Protein AF-A0A8C2N704-F1 (afdb_monomer_lite)

Structure (mmCIF, N/CA/C/O backbone):
data_AF-A0A8C2N704-F1
#
_entry.id   AF-A0A8C2N704-F1
#
loop_
_atom_site.group_PDB
_atom_site.id
_atom_site.type_symbol
_atom_site.label_atom_id
_atom_site.label_alt_id
_atom_site.label_comp_id
_atom_site.label_asym_id
_atom_site.label_entity_id
_atom_site.label_seq_id
_atom_site.pdbx_PDB_ins_code
_atom_site.Cartn_x
_atom_site.Cartn_y
_atom_site.Cartn_z
_atom_site.occupancy
_atom_site.B_iso_or_equiv
_atom_site.auth_seq_id
_atom_site.auth_comp_id
_atom_site.auth_asym_id
_atom_site.auth_atom_id
_atom_site.pdbx_PDB_model_num
ATOM 1 N N . MET A 1 1 ? -10.768 7.204 -19.843 1.00 76.06 1 MET A N 1
ATOM 2 C CA . MET A 1 1 ? -9.777 8.125 -20.454 1.00 76.06 1 MET A CA 1
ATOM 3 C C . MET A 1 1 ? -9.732 7.905 -21.961 1.00 76.06 1 MET A C 1
ATOM 5 O O . MET A 1 1 ? -9.653 6.745 -22.363 1.00 76.06 1 MET A O 1
ATOM 9 N N . PRO A 1 2 ? -9.766 8.968 -22.784 1.00 87.25 2 PRO A N 1
ATOM 10 C CA . PRO A 1 2 ? -9.672 8.850 -24.240 1.00 87.25 2 PRO A CA 1
ATOM 11 C C . PRO A 1 2 ? -8.289 8.336 -24.679 1.00 87.25 2 PRO A C 1
ATOM 13 O O . PRO A 1 2 ? -7.266 8.698 -24.096 1.00 87.25 2 PRO A O 1
ATOM 16 N N . SER A 1 3 ? -8.245 7.490 -25.715 1.00 86.31 3 SER A N 1
ATOM 17 C CA . SER A 1 3 ? -7.014 6.843 -26.211 1.00 86.31 3 SER A CA 1
ATOM 18 C C . SER A 1 3 ? -5.982 7.832 -26.758 1.00 86.31 3 SER A C 1
ATOM 20 O O . SER A 1 3 ? -4.785 7.620 -26.584 1.00 86.31 3 SER A O 1
ATOM 22 N N . ARG A 1 4 ? -6.444 8.945 -27.338 1.00 88.19 4 ARG A N 1
ATOM 23 C CA . ARG A 1 4 ? -5.614 9.990 -27.958 1.00 88.19 4 ARG A CA 1
ATOM 24 C C . ARG A 1 4 ? -4.570 10.600 -27.015 1.00 88.19 4 ARG A C 1
ATOM 26 O O . ARG A 1 4 ? -3.517 11.024 -27.470 1.00 88.19 4 ARG A O 1
ATOM 33 N N . LEU A 1 5 ? -4.845 10.639 -25.709 1.00 90.31 5 LEU A N 1
ATOM 34 C CA . LEU A 1 5 ? -3.948 11.238 -24.713 1.00 90.31 5 LEU A CA 1
ATOM 35 C C . LEU A 1 5 ? -2.931 10.239 -24.132 1.00 90.31 5 LEU A C 1
ATOM 37 O O . LEU A 1 5 ? -2.136 10.603 -23.267 1.00 90.31 5 LEU A O 1
ATOM 41 N N . ARG A 1 6 ? -2.944 8.972 -24.572 1.00 90.75 6 ARG A N 1
ATOM 42 C CA . ARG A 1 6 ? -2.020 7.946 -24.071 1.00 90.75 6 ARG A CA 1
ATOM 43 C C . ARG A 1 6 ? -0.601 8.202 -24.582 1.00 90.75 6 ARG A C 1
ATOM 45 O O . ARG A 1 6 ? -0.399 8.511 -25.753 1.00 90.75 6 ARG A O 1
ATOM 52 N N . LYS A 1 7 ? 0.398 7.980 -23.718 1.00 89.38 7 LYS A N 1
ATOM 53 C CA . LYS A 1 7 ? 1.832 8.093 -24.056 1.00 89.38 7 LYS A CA 1
ATOM 54 C C . LYS A 1 7 ? 2.218 7.244 -25.277 1.00 89.38 7 LYS A C 1
ATOM 56 O O . LYS A 1 7 ? 3.065 7.657 -26.058 1.00 89.38 7 LYS A O 1
ATOM 61 N N . THR A 1 8 ? 1.553 6.106 -25.471 1.00 87.44 8 THR A N 1
ATOM 62 C CA . THR A 1 8 ? 1.753 5.206 -26.616 1.00 87.44 8 THR A CA 1
ATOM 63 C C . THR A 1 8 ? 1.484 5.879 -27.960 1.00 87.44 8 THR A C 1
ATOM 65 O O . THR A 1 8 ? 2.195 5.600 -28.916 1.00 87.44 8 THR A O 1
ATOM 68 N N . GLN A 1 9 ? 0.521 6.806 -28.034 1.00 88.19 9 GLN A N 1
ATOM 69 C CA . GLN A 1 9 ? 0.185 7.498 -29.281 1.00 88.19 9 GLN A CA 1
ATOM 70 C C . GLN A 1 9 ? 1.294 8.461 -29.728 1.00 88.19 9 GLN A C 1
ATOM 72 O O . GLN A 1 9 ? 1.490 8.659 -30.920 1.00 88.19 9 GLN A O 1
ATOM 77 N N . LYS A 1 10 ? 2.032 9.048 -28.775 1.00 88.31 10 LYS A N 1
ATOM 78 C CA . LYS A 1 10 ? 3.119 10.005 -29.048 1.00 88.31 10 LYS A CA 1
ATOM 79 C C . LYS A 1 10 ? 4.423 9.344 -29.493 1.00 88.31 10 LYS A C 1
ATOM 81 O O . LYS A 1 10 ? 5.279 10.019 -30.038 1.00 88.31 10 LYS A O 1
ATOM 86 N N . LEU A 1 11 ? 4.587 8.056 -29.207 1.00 85.44 11 LEU A N 1
ATOM 87 C CA . LEU A 1 11 ? 5.817 7.303 -29.461 1.00 85.44 11 LEU A CA 1
ATOM 88 C C . LEU A 1 11 ? 5.685 6.370 -30.675 1.00 85.44 11 LEU A C 1
ATOM 90 O O . LEU A 1 11 ? 6.555 5.539 -30.922 1.00 85.44 11 LEU A O 1
ATOM 94 N N . TRP A 1 12 ? 4.590 6.493 -31.425 1.00 83.69 12 TRP A N 1
ATOM 95 C CA . TRP A 1 12 ? 4.372 5.743 -32.653 1.00 83.69 12 TRP A CA 1
ATOM 96 C C . TRP A 1 12 ? 5.392 6.168 -33.721 1.00 83.69 12 TRP A C 1
ATOM 98 O O . TRP A 1 12 ? 5.642 7.357 -33.894 1.00 83.69 12 TRP A O 1
ATOM 108 N N . GLY A 1 13 ? 6.011 5.200 -34.400 1.00 88.12 13 GLY A N 1
ATOM 109 C CA . GLY A 1 13 ? 7.096 5.434 -35.365 1.00 88.12 13 GLY A CA 1
ATOM 110 C C . GLY A 1 13 ? 8.515 5.321 -34.788 1.00 88.12 13 GLY A C 1
ATOM 111 O O . GLY A 1 13 ? 9.463 5.164 -35.551 1.00 88.12 13 GLY A O 1
ATOM 112 N N . HIS A 1 14 ? 8.683 5.312 -33.461 1.00 88.88 14 HIS A N 1
ATOM 113 C CA . HIS A 1 14 ? 9.965 4.970 -32.837 1.00 88.88 14 HIS A CA 1
ATOM 114 C C . HIS A 1 14 ? 10.145 3.445 -32.792 1.00 88.88 14 HIS A C 1
ATOM 116 O O . HIS A 1 14 ? 9.219 2.723 -32.426 1.00 88.88 14 HIS A O 1
ATOM 122 N N . MET A 1 15 ? 11.337 2.948 -33.151 1.00 83.38 15 MET A N 1
ATOM 123 C CA . MET A 1 15 ? 11.590 1.504 -33.298 1.00 83.38 15 MET A CA 1
ATOM 124 C C . MET A 1 15 ? 11.445 0.710 -31.993 1.00 83.38 15 MET A C 1
ATOM 126 O O . MET A 1 15 ? 10.939 -0.407 -32.005 1.00 83.38 15 MET A O 1
ATOM 130 N N . SER A 1 16 ? 11.886 1.287 -30.877 1.00 81.94 16 SER A N 1
ATOM 131 C CA . SER A 1 16 ? 11.734 0.747 -29.525 1.00 81.94 16 SER A CA 1
ATOM 132 C C . SER A 1 16 ? 11.634 1.900 -28.535 1.00 81.94 16 SER A C 1
ATOM 134 O O . SER A 1 16 ? 12.130 2.996 -28.793 1.00 81.94 16 SER A O 1
ATOM 136 N N . HIS A 1 17 ? 11.011 1.646 -27.385 1.00 79.94 17 HIS A N 1
ATOM 137 C CA . HIS A 1 17 ? 10.952 2.622 -26.295 1.00 79.94 17 HIS A CA 1
ATOM 138 C C . HIS A 1 17 ? 12.237 2.668 -25.455 1.00 79.94 17 HIS A C 1
ATOM 140 O O . HIS A 1 17 ? 12.477 3.677 -24.803 1.00 79.94 17 HIS A O 1
ATOM 146 N N . ASP A 1 18 ? 13.057 1.613 -25.514 1.00 78.50 18 ASP A N 1
ATOM 147 C CA . ASP A 1 18 ? 14.309 1.458 -24.773 1.00 78.50 18 ASP A CA 1
ATOM 148 C C . ASP A 1 18 ? 15.323 0.663 -25.618 1.00 78.50 18 ASP A C 1
ATOM 150 O O . ASP A 1 18 ? 14.937 -0.235 -26.371 1.00 78.50 18 ASP A O 1
ATOM 154 N N . CYS A 1 19 ? 16.619 0.976 -25.499 1.00 78.56 19 CYS A N 1
ATOM 155 C CA . CYS A 1 19 ? 17.670 0.372 -26.337 1.00 78.56 19 CYS A CA 1
ATOM 156 C C . CYS A 1 19 ? 18.398 -0.817 -25.680 1.00 78.56 19 CYS A C 1
ATOM 158 O O . CYS A 1 19 ? 18.825 -1.730 -26.381 1.00 78.56 19 CYS A O 1
ATOM 160 N N . ILE A 1 20 ? 18.561 -0.810 -24.351 1.00 87.06 20 ILE A N 1
ATOM 161 C CA . ILE A 1 20 ? 19.411 -1.778 -23.624 1.00 87.06 20 ILE A CA 1
ATOM 162 C C . ILE A 1 20 ? 18.556 -2.792 -22.856 1.00 87.06 20 ILE A C 1
ATOM 164 O O . ILE A 1 20 ? 18.673 -4.000 -23.055 1.00 87.06 20 ILE A O 1
ATOM 168 N N . GLY A 1 21 ? 17.662 -2.309 -21.993 1.00 84.12 21 GLY A N 1
ATOM 169 C CA . GLY A 1 21 ? 16.688 -3.149 -21.304 1.00 84.12 21 GLY A CA 1
ATOM 170 C C . GLY A 1 21 ? 15.488 -3.403 -22.206 1.00 84.12 21 GLY A C 1
ATOM 171 O O . GLY A 1 21 ? 14.748 -2.477 -22.520 1.00 84.12 21 GLY A O 1
ATOM 172 N N . LYS A 1 22 ? 15.277 -4.650 -22.633 1.00 88.06 22 LYS A N 1
ATOM 173 C CA . LYS A 1 22 ? 14.087 -5.008 -23.417 1.00 88.06 22 LYS A CA 1
ATOM 174 C C . LYS A 1 22 ? 12.879 -5.181 -22.501 1.00 88.06 22 LYS A C 1
ATOM 176 O O . LYS A 1 22 ? 12.989 -5.754 -21.416 1.00 88.06 22 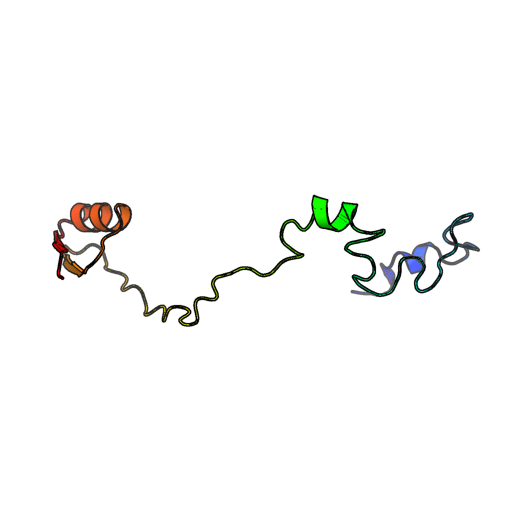LYS A O 1
ATOM 181 N N . ASN A 1 23 ? 11.711 -4.748 -22.972 1.00 89.00 23 ASN A N 1
ATOM 182 C CA . ASN A 1 23 ? 10.456 -4.984 -22.268 1.00 89.00 23 ASN A CA 1
ATOM 183 C C . ASN A 1 23 ? 10.044 -6.460 -22.394 1.00 89.00 23 ASN A C 1
ATOM 185 O O . ASN A 1 23 ? 9.404 -6.870 -23.363 1.00 89.00 23 ASN A O 1
ATOM 189 N N . CYS A 1 24 ? 10.444 -7.260 -21.410 1.00 88.19 24 CYS A N 1
ATOM 190 C CA . CYS A 1 24 ? 10.112 -8.676 -21.304 1.00 88.19 24 CYS A CA 1
ATOM 191 C C . CYS A 1 24 ? 8.987 -8.888 -20.280 1.00 88.19 24 CYS A C 1
ATOM 193 O O . CYS A 1 24 ? 8.923 -8.200 -19.265 1.00 88.19 24 CYS A O 1
ATOM 195 N N . LYS A 1 25 ? 8.114 -9.877 -20.525 1.00 92.50 25 LYS A N 1
ATOM 196 C CA . LYS A 1 25 ? 6.827 -10.036 -19.817 1.00 92.50 25 LYS A CA 1
ATOM 197 C C . LYS A 1 25 ? 6.938 -10.040 -18.281 1.00 92.50 25 LYS A C 1
ATOM 199 O O . LYS A 1 25 ? 6.159 -9.345 -17.639 1.00 92.50 25 LYS A O 1
ATOM 204 N N . HIS A 1 26 ? 7.882 -10.787 -17.696 1.00 90.62 26 HIS A N 1
ATOM 205 C CA . HIS A 1 26 ? 8.040 -10.913 -16.235 1.00 90.62 26 HIS A CA 1
ATOM 206 C C . HIS A 1 26 ? 9.510 -11.103 -15.814 1.00 90.62 26 HIS A C 1
ATOM 208 O O . HIS A 1 26 ? 9.897 -12.177 -15.365 1.00 90.62 26 HIS A O 1
ATOM 214 N N . THR A 1 27 ? 10.348 -10.073 -15.948 1.00 90.12 27 THR A N 1
ATOM 215 C CA . THR A 1 27 ? 11.784 -10.162 -15.601 1.00 90.12 27 THR A CA 1
ATOM 216 C C . THR A 1 27 ? 12.050 -10.347 -14.103 1.00 90.12 27 THR A C 1
ATOM 218 O O . THR A 1 27 ? 12.970 -11.063 -13.731 1.00 90.12 27 THR A O 1
ATOM 221 N N . GLY A 1 28 ? 11.241 -9.725 -13.239 1.00 89.19 28 GLY A N 1
ATOM 222 C CA . GLY A 1 28 ? 11.416 -9.740 -11.779 1.00 89.19 28 GLY A CA 1
ATOM 223 C C . GLY A 1 28 ? 10.537 -10.740 -11.023 1.00 89.19 28 GLY A C 1
ATOM 224 O O . GLY A 1 28 ? 10.512 -10.696 -9.791 1.00 89.19 28 GLY A O 1
ATOM 225 N N . GLY A 1 29 ? 9.812 -11.603 -11.739 1.00 93.19 29 GLY A N 1
ATOM 226 C CA . GLY A 1 29 ? 8.780 -12.482 -11.189 1.00 93.19 29 GLY A CA 1
ATOM 227 C C . GLY A 1 29 ? 7.360 -11.925 -11.338 1.00 93.19 29 GLY A C 1
ATOM 228 O O . GLY A 1 29 ? 7.142 -10.790 -11.764 1.00 93.19 29 GLY A O 1
ATOM 229 N N . PHE A 1 30 ? 6.370 -12.761 -11.030 1.00 93.56 30 PHE A N 1
ATOM 230 C CA . PHE A 1 30 ? 4.957 -12.405 -11.131 1.00 93.56 30 PHE A CA 1
ATOM 231 C C . PHE A 1 30 ? 4.447 -11.816 -9.810 1.00 93.56 30 PHE A C 1
ATOM 233 O O . PHE A 1 30 ? 4.601 -12.427 -8.752 1.00 93.56 30 PHE A O 1
ATOM 240 N N . ARG A 1 31 ? 3.784 -10.654 -9.873 1.00 93.88 31 ARG A N 1
ATOM 241 C CA . ARG A 1 31 ? 3.217 -9.959 -8.699 1.00 93.88 31 ARG A CA 1
ATOM 242 C C . ARG A 1 31 ? 4.275 -9.760 -7.596 1.00 93.88 31 ARG A C 1
ATOM 244 O O . ARG A 1 31 ? 5.374 -9.311 -7.889 1.00 93.88 31 ARG A O 1
ATOM 251 N N . ASN A 1 32 ? 3.957 -10.106 -6.347 1.00 91.94 32 ASN A N 1
ATOM 252 C CA . ASN A 1 32 ? 4.810 -9.909 -5.168 1.00 91.94 32 ASN A CA 1
ATOM 253 C C . ASN A 1 32 ? 5.847 -11.036 -4.971 1.00 91.94 32 ASN A C 1
ATOM 255 O O . ASN A 1 32 ? 6.342 -11.239 -3.860 1.00 91.94 32 ASN A O 1
ATOM 259 N N . ALA A 1 33 ? 6.148 -11.811 -6.019 1.00 95.19 33 ALA A N 1
ATOM 260 C CA . ALA A 1 33 ? 7.176 -12.843 -5.964 1.00 95.19 33 ALA A CA 1
ATOM 261 C C . ALA A 1 33 ? 8.532 -12.242 -5.570 1.00 95.19 33 ALA A C 1
ATOM 263 O O . ALA A 1 33 ? 8.868 -11.134 -5.972 1.00 95.19 33 ALA A O 1
ATOM 264 N N . GLY A 1 34 ? 9.317 -12.975 -4.778 1.00 95.25 34 GLY A N 1
ATOM 265 C CA . GLY A 1 34 ? 10.639 -12.519 -4.342 1.00 95.25 34 GLY A CA 1
ATOM 266 C C . GLY A 1 34 ? 10.631 -11.431 -3.267 1.00 95.25 34 GLY A C 1
ATOM 267 O O . GLY A 1 34 ? 11.690 -10.880 -2.980 1.00 95.25 34 GLY A O 1
ATOM 268 N N . GLY A 1 35 ? 9.483 -11.133 -2.647 1.00 94.31 35 GLY A N 1
ATOM 269 C CA . GLY A 1 35 ? 9.355 -10.063 -1.652 1.00 94.31 35 GLY A CA 1
ATOM 270 C C . GLY A 1 35 ? 10.270 -10.182 -0.426 1.00 94.31 35 GLY A C 1
ATOM 271 O O . GLY A 1 35 ? 10.615 -9.161 0.148 1.00 94.31 35 GLY A O 1
ATOM 272 N N . MET A 1 36 ? 10.726 -11.390 -0.069 1.00 94.62 36 MET A N 1
ATOM 273 C CA . MET A 1 36 ? 11.743 -11.613 0.977 1.00 94.62 36 MET A CA 1
ATOM 274 C C . MET A 1 36 ? 13.152 -11.914 0.427 1.00 94.62 36 MET A C 1
ATOM 276 O O . MET A 1 36 ? 14.092 -12.037 1.207 1.00 94.62 36 MET A O 1
ATOM 280 N N . HIS A 1 37 ? 13.310 -12.047 -0.894 1.00 94.75 37 HIS A N 1
ATOM 281 C CA . HIS A 1 37 ? 14.577 -12.378 -1.553 1.00 94.75 37 HIS A CA 1
ATOM 282 C C . HIS A 1 37 ? 15.123 -11.159 -2.312 1.00 94.75 37 HIS A C 1
ATOM 284 O O . HIS A 1 37 ? 15.660 -10.242 -1.694 1.00 94.75 37 HIS A O 1
ATOM 290 N N . HIS A 1 38 ? 14.948 -11.096 -3.634 1.00 95.44 38 HIS A N 1
ATOM 291 C CA . HIS A 1 38 ? 15.489 -10.023 -4.475 1.00 95.44 38 HIS A CA 1
ATOM 292 C C . HIS A 1 38 ? 14.676 -8.721 -4.444 1.00 95.44 38 HIS A C 1
ATOM 294 O O . HIS A 1 38 ? 15.209 -7.676 -4.800 1.00 95.44 38 HIS A O 1
ATOM 300 N N . HIS A 1 39 ? 13.427 -8.742 -3.961 1.00 96.31 39 HIS A N 1
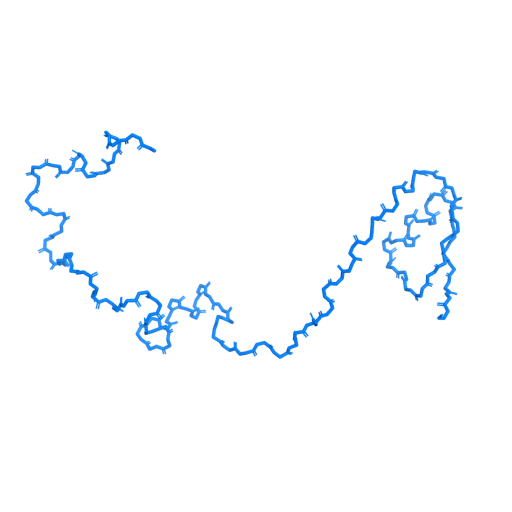ATOM 301 C CA . HIS A 1 39 ? 12.606 -7.535 -3.740 1.00 96.31 39 HIS A CA 1
ATOM 302 C C . HIS A 1 39 ? 12.547 -7.094 -2.273 1.00 96.31 39 HIS A C 1
ATOM 304 O O . HIS A 1 39 ? 11.784 -6.189 -1.931 1.00 96.31 39 HIS A O 1
ATOM 310 N N . ARG A 1 40 ? 13.370 -7.689 -1.402 1.00 95.00 40 ARG A N 1
ATOM 311 C CA . ARG A 1 40 ? 13.366 -7.422 0.042 1.00 95.00 40 ARG A CA 1
ATOM 312 C C . ARG A 1 40 ? 13.506 -5.939 0.384 1.00 95.00 40 ARG A C 1
ATOM 314 O O . ARG A 1 40 ? 12.750 -5.431 1.200 1.00 95.00 40 ARG A O 1
ATOM 321 N N . ILE A 1 41 ? 14.408 -5.226 -0.288 1.00 96.00 41 ILE A N 1
ATOM 322 C CA . ILE A 1 41 ? 14.649 -3.795 -0.037 1.00 96.00 41 ILE A CA 1
ATOM 323 C C . ILE A 1 41 ? 13.376 -2.964 -0.259 1.00 96.00 41 ILE A C 1
ATOM 325 O O . ILE A 1 41 ? 13.092 -2.052 0.515 1.00 96.00 41 ILE A O 1
ATOM 329 N N . ASN A 1 42 ? 12.590 -3.284 -1.292 1.00 94.62 42 ASN A N 1
ATOM 330 C CA . ASN A 1 42 ? 11.339 -2.583 -1.568 1.00 94.62 42 ASN A CA 1
ATOM 331 C C . ASN A 1 42 ? 10.307 -2.810 -0.451 1.00 94.62 42 ASN A C 1
ATOM 333 O O . ASN A 1 42 ? 9.670 -1.859 0.001 1.00 94.62 42 ASN A O 1
ATOM 337 N N . PHE A 1 43 ? 10.166 -4.052 0.016 1.00 95.00 43 PHE A N 1
ATOM 338 C CA . PHE A 1 43 ? 9.222 -4.386 1.081 1.00 95.00 43 PHE A CA 1
ATOM 339 C C . PHE A 1 43 ? 9.653 -3.845 2.445 1.00 95.00 43 PHE A C 1
ATOM 341 O O . PHE A 1 43 ? 8.830 -3.251 3.132 1.00 95.00 43 PHE A O 1
ATOM 348 N N . ASP A 1 44 ? 10.932 -3.948 2.800 1.00 93.00 44 ASP A N 1
ATOM 349 C CA . ASP A 1 44 ? 11.444 -3.437 4.076 1.00 93.00 44 ASP A CA 1
ATOM 350 C C . ASP A 1 44 ? 11.330 -1.902 4.150 1.00 93.00 44 ASP A C 1
ATOM 352 O O . ASP A 1 44 ? 11.037 -1.350 5.210 1.00 93.00 44 ASP A O 1
ATOM 356 N N . LYS A 1 45 ? 11.511 -1.199 3.021 1.00 95.62 45 LYS A N 1
ATOM 357 C CA . LYS A 1 45 ? 11.477 0.270 2.973 1.00 95.62 45 LYS A CA 1
ATOM 358 C C . LYS A 1 45 ? 10.066 0.852 2.926 1.00 95.62 45 LYS A C 1
ATOM 360 O O . LYS A 1 45 ? 9.785 1.820 3.627 1.00 95.62 45 LYS A O 1
ATOM 365 N N . TYR A 1 46 ? 9.203 0.322 2.062 1.00 95.88 46 TYR A N 1
ATOM 366 C CA . TYR A 1 46 ? 7.894 0.927 1.785 1.00 95.88 46 TYR A CA 1
ATOM 367 C C . TYR A 1 46 ? 6.728 0.176 2.428 1.00 95.88 46 TYR A C 1
ATOM 369 O O . TYR A 1 46 ? 5.629 0.721 2.530 1.00 95.88 46 TYR A O 1
ATOM 377 N N . HIS A 1 47 ? 6.952 -1.058 2.882 1.00 93.12 47 HIS A N 1
ATOM 378 C CA . HIS A 1 47 ? 5.911 -1.926 3.424 1.00 93.12 47 HIS A CA 1
ATOM 379 C C . HIS A 1 47 ? 6.341 -2.585 4.750 1.00 93.12 47 HIS A C 1
ATOM 381 O O . HIS A 1 47 ? 6.342 -3.817 4.863 1.00 93.12 47 HIS A O 1
ATOM 387 N N . PRO A 1 48 ? 6.687 -1.793 5.786 1.00 91.56 48 PRO A N 1
ATOM 388 C CA . PRO A 1 48 ? 7.060 -2.347 7.080 1.00 91.56 48 PRO A CA 1
ATOM 389 C C . PRO A 1 48 ? 5.887 -3.131 7.686 1.00 91.56 48 PRO A C 1
ATOM 391 O O . PRO A 1 48 ? 4.739 -2.687 7.663 1.00 91.56 48 PRO A O 1
ATOM 394 N N . GLY A 1 49 ? 6.172 -4.322 8.214 1.00 89.81 49 GLY A N 1
ATOM 395 C CA . GLY A 1 49 ? 5.158 -5.212 8.791 1.00 89.81 49 GLY A CA 1
ATOM 396 C C . GLY A 1 49 ? 4.273 -5.937 7.770 1.00 89.81 49 GLY A C 1
ATOM 397 O O . GLY A 1 49 ? 3.318 -6.598 8.171 1.00 89.81 49 GLY A O 1
ATOM 398 N N . TYR A 1 50 ? 4.576 -5.844 6.468 1.00 90.44 50 TYR A N 1
ATOM 399 C CA . TYR A 1 50 ? 3.861 -6.592 5.426 1.00 90.44 50 TYR A CA 1
ATOM 400 C C . TYR A 1 50 ? 4.056 -8.105 5.557 1.00 90.44 50 TYR A C 1
ATOM 402 O O . TYR A 1 50 ? 3.129 -8.884 5.339 1.00 90.44 50 TYR A O 1
ATOM 410 N N . PHE A 1 51 ? 5.263 -8.517 5.944 1.00 87.25 51 PHE A N 1
ATOM 411 C CA . PHE A 1 51 ? 5.562 -9.898 6.297 1.00 87.25 51 PHE A CA 1
ATOM 412 C C . PHE A 1 51 ? 5.482 -10.078 7.818 1.00 87.25 51 PHE A C 1
ATOM 414 O O . PHE A 1 51 ? 6.055 -9.296 8.574 1.00 87.25 51 PHE A O 1
ATOM 421 N N . GLY A 1 52 ? 4.781 -11.127 8.258 1.00 84.19 52 GLY A N 1
ATOM 422 C CA . GLY A 1 52 ? 4.590 -11.473 9.670 1.00 84.19 52 GLY A CA 1
ATOM 423 C C . GLY A 1 52 ? 3.117 -11.673 10.043 1.00 84.19 52 GLY A C 1
ATOM 424 O O . GLY A 1 52 ? 2.215 -11.159 9.386 1.00 84.19 52 GLY A O 1
ATOM 425 N N . LYS A 1 53 ? 2.849 -12.446 11.102 1.00 77.81 53 LYS A N 1
ATOM 426 C CA . LYS A 1 53 ? 1.504 -12.562 11.691 1.00 77.81 53 LYS A CA 1
ATOM 427 C C . LYS A 1 53 ? 1.349 -11.530 12.802 1.00 77.81 53 LYS A C 1
ATOM 429 O O . LYS A 1 53 ? 2.119 -11.536 13.757 1.00 77.81 53 LYS A O 1
ATOM 434 N N . GLN A 1 54 ? 0.313 -10.699 12.724 1.00 66.06 54 GLN A N 1
ATOM 435 C CA . GLN A 1 54 ? -0.080 -9.846 13.842 1.00 66.06 54 GLN A CA 1
ATOM 436 C C . GLN A 1 54 ? -0.866 -10.682 14.862 1.00 66.06 54 GLN A C 1
ATOM 438 O O . GLN A 1 54 ? -1.968 -11.160 14.588 1.00 66.06 54 GLN A O 1
ATOM 443 N N . ALA A 1 55 ? -0.286 -10.897 16.040 1.00 61.47 55 ALA A N 1
ATOM 444 C CA . ALA A 1 55 ? -0.918 -11.642 17.122 1.00 61.47 55 ALA A CA 1
ATOM 445 C C . ALA A 1 55 ? -1.851 -10.719 17.921 1.00 61.47 55 ALA A C 1
ATOM 447 O O . ALA A 1 55 ? -1.425 -10.114 18.898 1.00 61.47 55 ALA A O 1
ATOM 448 N N . ARG A 1 56 ? -3.097 -10.575 17.444 1.00 66.31 56 ARG A N 1
ATOM 449 C CA . ARG A 1 56 ? -4.333 -10.187 18.167 1.00 66.31 56 ARG A CA 1
ATOM 450 C C . ARG A 1 56 ? -5.388 -9.788 17.133 1.00 66.31 56 ARG A C 1
ATOM 452 O O . ARG A 1 56 ? -5.464 -8.641 16.704 1.00 66.31 56 ARG A O 1
ATOM 459 N N . VAL A 1 57 ? -6.208 -10.746 16.717 1.00 62.09 57 VAL A N 1
ATOM 460 C CA . VAL A 1 57 ? -7.438 -10.459 15.969 1.00 62.09 57 VAL A CA 1
ATOM 461 C C . VAL A 1 57 ? -8.552 -10.192 16.977 1.00 62.09 57 VAL A C 1
ATOM 463 O O . VAL A 1 57 ? -9.027 -11.110 17.638 1.00 62.09 57 VAL A O 1
ATOM 466 N N . ASN A 1 58 ? -8.967 -8.932 17.114 1.00 65.56 58 ASN A N 1
ATOM 467 C CA . ASN A 1 58 ? -10.189 -8.596 17.844 1.00 65.56 58 ASN A CA 1
ATOM 468 C C . ASN A 1 58 ? -11.391 -9.114 17.036 1.00 65.56 58 ASN A C 1
ATOM 470 O O . ASN A 1 58 ? -11.782 -8.502 16.042 1.00 65.56 58 ASN A O 1
ATOM 474 N N . ALA A 1 59 ? -11.957 -10.254 17.445 1.00 59.97 59 ALA A N 1
ATOM 475 C CA . ALA A 1 59 ? -13.116 -10.879 16.797 1.00 59.97 59 ALA A CA 1
ATOM 476 C C . ALA A 1 59 ? -14.408 -10.044 16.929 1.00 59.97 59 ALA A C 1
ATOM 478 O O . ALA A 1 59 ? -15.322 -10.173 16.120 1.00 59.97 59 ALA A O 1
ATOM 479 N N . ALA A 1 60 ? -14.467 -9.141 17.909 1.00 62.47 60 ALA A N 1
ATOM 480 C CA . ALA A 1 60 ? -15.572 -8.218 18.122 1.00 62.47 60 ALA A CA 1
ATOM 481 C C . ALA A 1 60 ? -15.203 -6.826 17.589 1.00 62.47 60 ALA A C 1
ATOM 483 O O . ALA A 1 60 ? -14.791 -5.948 18.341 1.00 62.47 60 ALA A O 1
ATOM 484 N N . LYS A 1 61 ? -15.319 -6.605 16.276 1.00 57.44 61 LYS A N 1
ATOM 485 C CA . LYS A 1 61 ? -15.292 -5.241 15.727 1.00 57.44 61 LYS A CA 1
ATOM 486 C C . LYS A 1 61 ? -16.611 -4.547 16.087 1.00 57.44 61 LYS A C 1
ATOM 488 O O . LYS A 1 61 ? -17.609 -4.697 15.399 1.00 57.44 61 LYS A O 1
ATOM 493 N N . ASN A 1 62 ? -16.579 -3.879 17.235 1.00 57.78 62 ASN A N 1
ATOM 494 C CA . ASN A 1 62 ? -17.361 -2.738 17.711 1.00 57.78 62 ASN A CA 1
ATOM 495 C C . ASN A 1 62 ? -18.668 -2.449 16.946 1.00 57.78 62 ASN A C 1
ATOM 497 O O . ASN A 1 62 ? -18.648 -1.895 15.848 1.00 57.78 62 ASN A O 1
ATOM 501 N N . LYS A 1 63 ? -19.815 -2.716 17.582 1.00 50.69 63 LYS A N 1
ATOM 502 C CA . LYS A 1 63 ? -21.090 -2.095 17.204 1.00 50.69 63 LYS A CA 1
ATOM 503 C C . LYS A 1 63 ? -20.991 -0.608 17.543 1.00 50.69 63 LYS A C 1
ATOM 505 O O . LYS A 1 63 ? -21.185 -0.227 18.693 1.00 50.69 63 LYS A O 1
ATOM 510 N N . THR A 1 64 ? -20.647 0.228 16.569 1.00 47.25 64 THR A N 1
ATOM 511 C CA . THR A 1 64 ? -20.775 1.684 16.697 1.00 47.25 64 THR A CA 1
ATOM 512 C C . THR A 1 64 ? -22.265 2.024 16.684 1.00 47.25 64 THR A C 1
ATOM 514 O O . THR A 1 64 ? -22.840 2.330 15.645 1.00 47.25 64 THR A O 1
ATOM 517 N N . GLY A 1 65 ? -22.914 1.879 17.841 1.00 49.41 65 GLY A N 1
ATOM 518 C CA . GLY A 1 65 ? -24.206 2.499 18.106 1.00 49.41 65 GLY A CA 1
ATOM 519 C C . GLY A 1 65 ? -24.029 4.013 18.078 1.00 49.41 65 GLY A C 1
ATOM 520 O O . GLY A 1 65 ? -23.033 4.525 18.589 1.00 49.41 65 GLY A O 1
ATOM 521 N N . ALA A 1 66 ? -24.947 4.698 17.402 1.00 50.94 66 ALA A N 1
ATOM 522 C CA . ALA A 1 66 ? -24.931 6.134 17.174 1.00 50.94 66 ALA A CA 1
ATOM 523 C C . ALA A 1 66 ? -24.574 6.911 18.450 1.00 50.94 66 ALA A C 1
ATOM 525 O O . ALA A 1 66 ? -25.220 6.744 19.483 1.00 50.94 66 ALA A O 1
ATOM 526 N N . ALA A 1 67 ? -23.553 7.767 18.367 1.00 49.56 67 ALA A N 1
ATOM 527 C CA . ALA A 1 67 ? -23.310 8.759 19.400 1.00 49.56 67 ALA A CA 1
ATOM 528 C C . ALA A 1 67 ? -24.521 9.707 19.407 1.00 49.56 67 ALA A C 1
ATOM 530 O O . ALA A 1 67 ? -24.775 10.334 18.373 1.00 49.56 67 ALA A O 1
ATOM 531 N N . PRO A 1 68 ? -25.293 9.804 20.503 1.00 54.66 68 PRO A N 1
ATOM 532 C CA . PRO A 1 68 ? -26.333 10.811 20.579 1.00 54.66 68 PRO A CA 1
ATOM 533 C C . PRO A 1 68 ? -25.657 12.179 20.470 1.00 54.66 68 PRO A C 1
ATOM 535 O O . PRO A 1 68 ? -24.692 12.470 21.182 1.00 54.66 68 PRO A O 1
ATOM 538 N N . ILE A 1 69 ? -26.134 13.005 19.540 1.00 55.16 69 ILE A N 1
ATOM 539 C CA . ILE A 1 69 ? -25.789 14.423 19.494 1.00 55.16 69 ILE A CA 1
ATOM 540 C C . ILE A 1 69 ? -26.504 15.033 20.697 1.00 55.16 69 ILE A C 1
ATOM 542 O O . ILE A 1 69 ? -27.692 15.332 20.641 1.00 55.16 69 ILE A O 1
ATOM 546 N N . ILE A 1 70 ? -25.806 15.089 21.830 1.00 57.75 70 ILE A N 1
ATOM 547 C CA . ILE A 1 70 ? -26.300 15.755 23.032 1.00 57.75 70 ILE A CA 1
ATOM 548 C C . ILE A 1 70 ? -26.114 17.250 22.776 1.00 57.75 70 ILE A C 1
ATOM 550 O O . ILE A 1 70 ? -25.050 17.810 23.040 1.00 57.75 70 ILE A O 1
ATOM 554 N N . ASP A 1 71 ? -27.125 17.863 22.162 1.00 55.56 71 ASP A N 1
ATOM 555 C CA . ASP A 1 71 ? -27.259 19.315 22.091 1.00 55.56 71 ASP A CA 1
ATOM 556 C C . ASP A 1 71 ? -27.149 19.889 23.501 1.00 55.56 71 ASP A C 1
ATOM 558 O O . ASP A 1 71 ? -27.844 19.388 24.377 1.00 55.56 71 ASP A O 1
ATOM 562 N N . VAL A 1 72 ? -26.254 20.876 23.660 1.00 57.78 72 VAL A N 1
ATOM 563 C CA . VAL A 1 72 ? -25.973 21.910 24.697 1.00 57.78 72 VAL A CA 1
ATOM 564 C C . VAL A 1 72 ? -26.734 21.918 26.044 1.00 57.78 72 VAL A C 1
ATOM 566 O O . VAL A 1 72 ? -26.795 22.941 26.721 1.00 57.78 72 VAL A O 1
ATOM 569 N N . GLN A 1 73 ? -27.307 20.803 26.466 1.00 66.69 73 GLN A N 1
ATOM 570 C CA . GLN A 1 73 ? -28.150 20.653 27.638 1.00 66.69 73 GLN A CA 1
ATOM 571 C C . GLN A 1 73 ? -27.358 19.934 28.734 1.00 66.69 73 GLN A C 1
ATOM 573 O O . GLN A 1 73 ? -26.666 18.946 28.451 1.00 66.69 73 GLN A O 1
ATOM 578 N N . PRO A 1 74 ? -27.452 20.395 29.991 1.00 76.19 74 PRO A N 1
ATOM 579 C CA . PRO A 1 74 ? -26.788 19.740 31.106 1.00 76.19 74 PRO A CA 1
ATOM 580 C C . PRO A 1 74 ? -27.374 18.336 31.304 1.00 76.19 74 PRO A C 1
ATOM 582 O O . PRO A 1 74 ? -28.540 18.173 31.663 1.00 76.19 74 PRO A O 1
ATOM 585 N N . VAL A 1 75 ? -26.553 17.310 31.064 1.00 79.69 75 VAL A N 1
ATOM 586 C CA . VAL A 1 75 ? -26.927 15.891 31.169 1.00 79.69 75 VAL A CA 1
ATOM 587 C C . VAL A 1 75 ? -26.044 15.167 32.185 1.00 79.69 75 VAL A C 1
ATOM 589 O O . VAL A 1 75 ? -24.854 15.458 32.324 1.00 79.69 75 VAL A O 1
ATOM 592 N N . ILE A 1 76 ? -26.616 14.190 32.887 1.00 85.25 76 ILE A N 1
ATOM 593 C CA . ILE A 1 76 ? -25.865 13.275 33.751 1.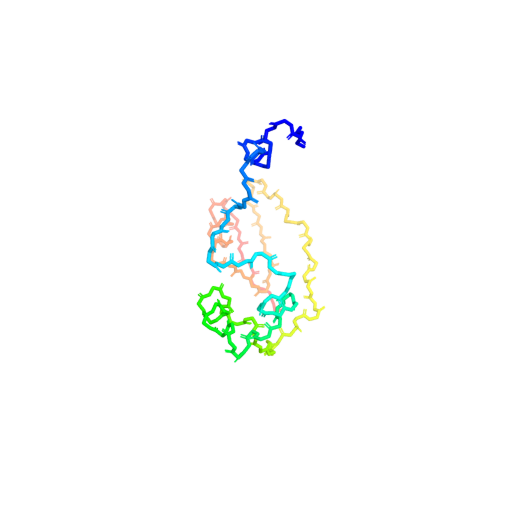00 85.25 76 ILE A CA 1
ATOM 594 C C . ILE A 1 76 ? -25.613 11.982 32.974 1.00 85.25 76 ILE A C 1
ATOM 596 O O . ILE A 1 76 ? -26.558 11.264 32.650 1.00 85.25 76 ILE A O 1
ATOM 600 N N . VAL A 1 77 ? -24.350 11.668 32.689 1.00 84.00 77 VAL A N 1
ATOM 601 C CA . VAL A 1 77 ? -23.964 10.445 31.969 1.00 84.00 77 VAL A CA 1
ATOM 602 C C . VAL A 1 77 ? -23.406 9.429 32.957 1.00 84.00 77 VAL A C 1
ATOM 604 O O . VAL A 1 77 ? -22.533 9.757 33.761 1.00 84.00 77 VAL A O 1
ATOM 607 N N . LYS A 1 78 ? -23.915 8.196 32.890 1.00 86.88 78 LYS A N 1
ATOM 608 C CA . LYS A 1 78 ? -23.473 7.052 33.695 1.00 86.88 78 LYS A CA 1
ATOM 609 C C . LYS A 1 78 ? -22.768 6.044 32.805 1.00 86.88 78 LYS A C 1
ATOM 611 O O . LYS A 1 78 ? -23.401 5.500 31.906 1.00 86.88 78 LYS A O 1
ATOM 616 N N . ASP A 1 79 ? -21.491 5.801 33.057 1.00 85.50 79 ASP A N 1
ATOM 617 C CA . ASP A 1 79 ? -20.694 4.852 32.280 1.00 85.50 79 ASP A CA 1
ATOM 618 C C . ASP A 1 79 ? -19.575 4.257 33.143 1.00 85.50 79 ASP A C 1
ATOM 620 O O . ASP A 1 79 ? -19.268 4.755 34.228 1.00 85.50 79 ASP A O 1
ATOM 624 N N . LYS A 1 80 ? -18.963 3.183 32.651 1.00 88.19 80 LYS A N 1
ATOM 625 C CA . LYS A 1 80 ? -17.828 2.511 33.277 1.00 88.19 80 LYS A CA 1
ATOM 626 C C . LYS A 1 80 ? -16.512 3.230 33.011 1.00 88.19 80 LYS A C 1
ATOM 628 O O . LYS A 1 80 ? -15.620 3.201 33.856 1.00 88.19 80 LYS A O 1
ATOM 633 N N . VAL A 1 81 ? -16.366 3.854 31.839 1.00 87.94 81 VAL A N 1
ATOM 634 C CA . VAL A 1 81 ? -15.134 4.556 31.463 1.00 87.94 81 VAL A CA 1
ATOM 635 C C . VAL A 1 81 ? -15.464 5.853 30.745 1.00 87.94 81 VAL A C 1
ATOM 637 O O . VAL A 1 81 ? -16.044 5.855 29.662 1.00 87.94 81 VAL A O 1
ATOM 640 N N . PHE A 1 82 ? -14.984 6.965 31.294 1.00 87.31 82 PHE A N 1
ATOM 641 C CA . PHE A 1 82 ? -15.002 8.247 30.605 1.00 87.31 82 PHE A CA 1
ATOM 642 C C . PHE A 1 82 ? -13.624 8.574 30.035 1.00 87.31 82 PHE A C 1
ATOM 644 O O . PHE A 1 82 ? -12.595 8.428 30.693 1.00 87.31 82 PHE A O 1
ATOM 651 N N . SER A 1 83 ? -13.593 9.050 28.789 1.00 89.50 83 SER A N 1
ATOM 652 C CA . SER A 1 83 ? -12.386 9.693 28.265 1.00 89.50 83 SER A CA 1
ATOM 653 C C . SER A 1 83 ? -12.275 11.107 28.834 1.00 89.50 83 SER A C 1
ATOM 655 O O . SER A 1 83 ? -13.287 11.788 28.994 1.00 89.50 83 SER A O 1
ATOM 657 N N . ARG A 1 84 ? -11.049 11.597 29.049 1.00 88.00 84 ARG A N 1
ATOM 658 C CA . ARG A 1 84 ? -10.811 12.972 29.526 1.00 88.00 84 ARG A CA 1
ATOM 659 C C . ARG A 1 84 ? -11.567 14.023 28.698 1.00 88.00 84 ARG A C 1
ATOM 661 O O . ARG A 1 84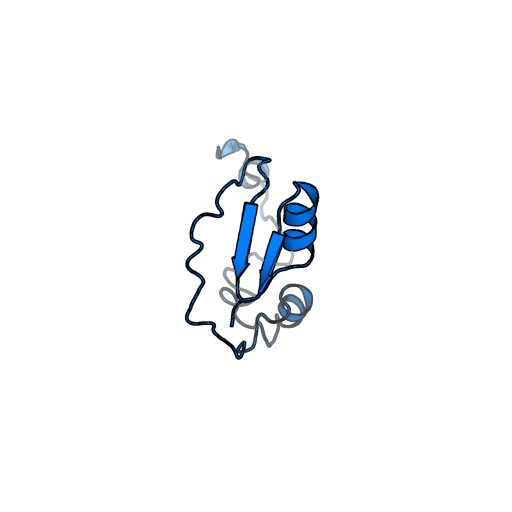 ? -12.215 14.901 29.254 1.00 88.00 84 ARG A O 1
ATOM 668 N N . ARG A 1 85 ? -11.557 13.873 27.367 1.00 86.94 85 ARG A N 1
ATOM 669 C CA . ARG A 1 85 ? -12.288 14.756 26.439 1.00 86.94 85 ARG A CA 1
ATOM 670 C C . ARG A 1 85 ? -13.806 14.694 26.625 1.00 86.94 85 ARG A C 1
ATOM 672 O O . ARG A 1 85 ? -14.478 15.687 26.373 1.00 86.94 85 ARG A O 1
ATOM 679 N N . ALA A 1 86 ? -14.352 13.534 26.989 1.00 82.50 86 ALA A N 1
ATOM 680 C CA . ALA A 1 86 ? -15.783 13.380 27.236 1.00 82.50 86 ALA A CA 1
ATOM 681 C C . ALA A 1 86 ? -16.183 14.065 28.546 1.00 82.50 86 ALA A C 1
ATOM 683 O O . ALA A 1 86 ? -17.154 14.816 28.555 1.00 82.50 86 ALA A O 1
ATOM 684 N N . GLU A 1 87 ? -15.402 13.887 29.614 1.00 86.44 87 GLU A N 1
ATOM 685 C CA . GLU A 1 87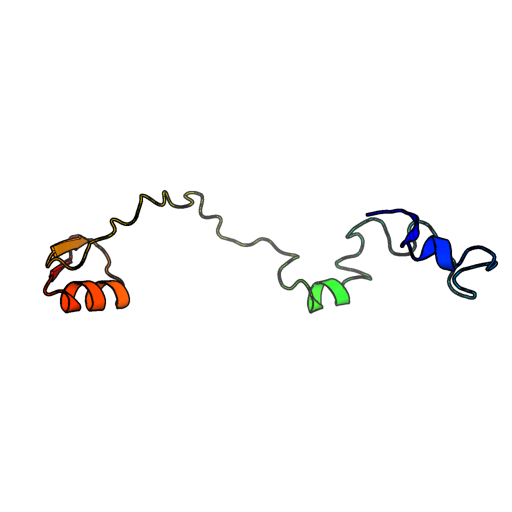 ? -15.682 14.553 30.889 1.00 86.44 87 GLU A CA 1
ATOM 686 C C . GLU A 1 87 ? -15.623 16.074 30.786 1.00 86.44 87 GLU A C 1
ATOM 688 O O . GLU A 1 87 ? -16.516 16.753 31.284 1.00 86.44 87 GLU A O 1
ATOM 693 N N . GLU A 1 88 ? -14.590 16.611 30.131 1.00 87.69 88 GLU A N 1
ATOM 694 C CA . GLU A 1 88 ? -14.421 18.056 29.944 1.00 87.69 88 GLU A CA 1
ATOM 695 C C . GLU A 1 88 ? -15.611 18.658 29.176 1.00 87.69 88 GLU A C 1
ATOM 697 O O . GLU A 1 88 ? -16.120 19.711 29.557 1.00 87.69 88 GLU A O 1
ATOM 702 N N . LYS A 1 89 ? -16.122 17.963 28.149 1.00 84.00 89 LYS A N 1
ATOM 703 C CA . LYS A 1 89 ? -17.307 18.397 27.390 1.00 84.00 89 LYS A CA 1
ATOM 704 C C . LYS A 1 89 ? -18.593 18.342 28.213 1.00 84.00 89 LYS A C 1
ATOM 706 O O . LYS A 1 89 ? -19.371 19.288 28.166 1.00 84.00 89 LYS A O 1
ATOM 711 N N . ILE A 1 90 ? -18.811 17.260 28.962 1.00 84.62 90 ILE A N 1
ATOM 712 C CA . ILE A 1 90 ? -20.023 17.078 29.776 1.00 84.62 90 ILE A CA 1
ATOM 713 C C . ILE A 1 90 ? -20.051 18.096 30.923 1.00 84.62 90 ILE A C 1
ATOM 715 O O . ILE A 1 90 ? -21.074 18.735 31.146 1.00 84.62 90 ILE A O 1
ATOM 719 N N . LYS A 1 91 ? -18.921 18.313 31.606 1.00 86.81 91 LYS A N 1
ATOM 720 C CA . LYS A 1 91 ? -18.801 19.324 32.670 1.00 86.81 91 LYS A CA 1
ATOM 721 C C . LYS A 1 91 ? -18.922 20.750 32.117 1.00 86.81 91 LYS A C 1
ATOM 723 O O . LYS A 1 91 ? -19.534 21.597 32.757 1.00 86.81 91 LYS A O 1
ATOM 728 N N . GLY A 1 92 ? -18.398 21.007 30.915 1.00 85.00 92 GLY A N 1
ATOM 729 C CA . GLY A 1 92 ? -18.462 22.318 30.258 1.00 85.00 92 GLY A CA 1
ATOM 730 C C . GLY A 1 92 ? -19.877 22.797 29.912 1.00 85.00 92 GLY A C 1
ATOM 731 O O . GLY A 1 92 ? -20.116 23.999 29.917 1.00 85.00 92 GLY A O 1
ATOM 732 N N . VAL A 1 93 ? -20.825 21.883 29.671 1.00 83.19 93 VAL A N 1
ATOM 733 C CA . VAL A 1 93 ? -22.255 22.213 29.475 1.00 83.19 93 VAL A CA 1
ATOM 734 C C . VAL A 1 93 ? -23.065 22.196 30.782 1.00 83.19 93 VAL A C 1
ATOM 736 O O . VAL A 1 93 ? -24.288 22.291 30.749 1.00 83.19 93 VAL A O 1
ATOM 739 N N . GLY A 1 94 ? -22.404 22.050 31.938 1.00 84.25 94 GLY A N 1
ATOM 740 C CA . GLY A 1 94 ? -23.054 21.964 33.251 1.00 84.25 94 GLY A CA 1
ATOM 741 C C . GLY A 1 94 ? -23.613 20.578 33.602 1.00 84.25 94 GLY A C 1
ATOM 742 O O . GLY A 1 94 ? -24.423 20.458 34.518 1.00 84.25 94 GLY A O 1
ATOM 743 N N . GLY A 1 95 ? -23.213 19.532 32.875 1.00 86.38 95 GLY A N 1
ATOM 744 C CA . GLY A 1 95 ? -23.567 18.140 33.152 1.00 86.38 95 GLY A CA 1
ATOM 745 C C . GLY A 1 95 ? -22.630 17.454 34.154 1.00 86.38 95 GLY A C 1
ATOM 746 O O . GLY A 1 95 ? -21.624 18.014 34.593 1.00 86.38 95 GLY A O 1
ATOM 747 N N . ALA A 1 96 ? -22.926 16.197 34.491 1.00 88.31 96 ALA A N 1
ATOM 748 C CA . ALA A 1 96 ? -22.133 15.399 35.431 1.00 88.31 96 ALA A CA 1
ATOM 749 C C . ALA A 1 96 ? -21.776 14.018 34.861 1.00 88.31 96 ALA A C 1
ATOM 751 O O . ALA A 1 96 ? -22.590 13.368 34.209 1.00 88.31 96 ALA A O 1
ATOM 752 N N 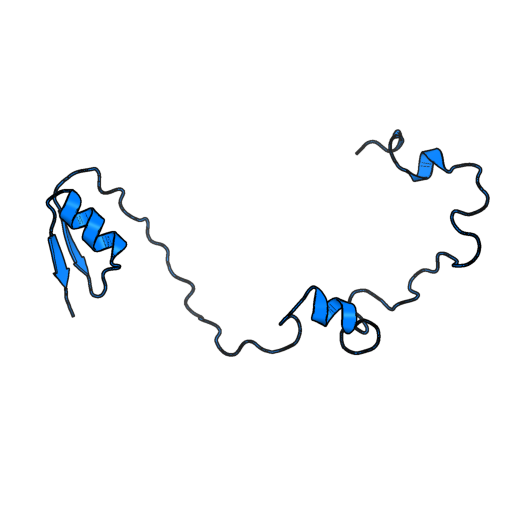. CYS A 1 97 ? -20.555 13.551 35.130 1.00 88.38 97 CYS A N 1
ATOM 753 C CA . CYS A 1 97 ? -20.112 12.192 34.806 1.00 88.38 97 CYS A CA 1
ATOM 754 C C . CYS A 1 97 ? -20.154 11.339 36.073 1.00 88.38 97 CYS A C 1
ATOM 756 O O . CYS A 1 97 ? -19.543 11.703 37.077 1.00 88.38 97 CYS A O 1
ATOM 758 N N . VAL A 1 98 ? -20.866 10.216 36.029 1.00 91.50 98 VAL A N 1
ATOM 759 C CA . VAL A 1 98 ? -21.037 9.301 37.161 1.00 91.50 98 VAL A CA 1
ATOM 760 C C . VAL A 1 98 ? -20.479 7.937 36.771 1.00 91.50 98 VAL A C 1
ATOM 762 O O . VAL A 1 98 ? -20.976 7.302 35.844 1.00 91.50 98 VAL A O 1
ATOM 765 N N . LEU A 1 99 ? -19.440 7.489 37.474 1.00 89.06 99 LEU A N 1
ATOM 766 C CA . LEU A 1 99 ? -18.840 6.176 37.246 1.00 89.06 99 LEU A CA 1
ATOM 767 C C . LEU A 1 99 ? -19.722 5.076 37.842 1.00 89.06 99 LEU A C 1
ATOM 769 O O . LEU A 1 99 ? -20.131 5.160 39.000 1.00 89.06 99 LEU A O 1
ATOM 773 N N . VAL A 1 100 ? -19.999 4.047 37.047 1.00 86.00 100 VAL A N 1
ATOM 774 C CA . VAL A 1 100 ? -20.762 2.858 37.455 1.00 86.00 100 VAL A CA 1
ATOM 775 C C . VAL A 1 100 ? -19.938 1.602 37.135 1.00 86.00 100 VAL A C 1
ATOM 777 O O . VAL A 1 100 ? -19.181 1.597 36.166 1.00 86.00 100 VAL A O 1
ATOM 780 N N . ALA A 1 101 ? -20.029 0.569 37.980 1.00 80.31 101 ALA A N 1
ATOM 781 C CA . ALA A 1 101 ? -19.231 -0.662 37.886 1.00 80.31 101 ALA A CA 1
ATOM 782 C C . ALA A 1 101 ? -19.608 -1.571 36.700 1.00 80.31 101 ALA A C 1
ATOM 784 O O . ALA A 1 101 ? -20.814 -1.681 36.395 1.00 80.31 101 ALA A O 1
#

InterPro domains:
  IPR036227 Large ribosomal subunit protein uL15/eL18 superfamily [SSF52080] (6-100)

Organism: Cricetulus griseus (NCBI:txid10029)

Secondary structure (DSSP, 8-state):
--GGGSHHHHTTT-S-S-SSS---TTTT-STTTTTTTTTHHHHHHH-TTSSS--S---S------------S---EEEES---HHHHHHHHHTT-EEEE--

Foldseek 3Di:
DDPCPDPVVVCPPPPDPDDPDDPDDAPPHDDCPCCVHPVVVVCVPPPPPPDDDDPDDPPDPDPPDDDPPPPLAQEEDEEQDDDPVRQCVNVVSVHHYHHDD

Radius of gyration: 29.02 Å; chains: 1; bounding box: 48×35×73 Å

pLDDT: mean 82.1, std 13.15, range [47.25, 96.31]

Sequence (101 aa):
MPSRLRKTQKLWGHMSHDCIGKNCKHTGGFRNAGGMHHHRINFDKYHPGYFGKQARVNAAKNKTGAAPIIDVQPVIVKDKVFSRRAEEKIKGVGGACVLVA